Protein AF-A0A8B9JY19-F1 (afdb_monomer)

Sequence (91 aa):
MSTRKAPRAALKSHMRKKPDIRVGKNADLMVQLNLLLVLHRLAEESRVKAFEEKTATIKVHHVQAVAKAHPSMDPTAPDFHKTPYVQNVLV

Structure (mmCIF, N/CA/C/O backbone):
data_AF-A0A8B9JY19-F1
#
_entry.id   AF-A0A8B9JY19-F1
#
loop_
_atom_site.group_PDB
_atom_site.id
_atom_site.type_symbol
_atom_site.label_atom_id
_atom_site.label_alt_id
_atom_site.label_comp_id
_atom_site.label_asym_id
_atom_site.label_entity_id
_atom_site.label_seq_id
_atom_site.pdbx_PDB_ins_code
_atom_site.Cartn_x
_atom_site.Cartn_y
_atom_site.Cartn_z
_atom_site.occupancy
_atom_site.B_iso_or_equiv
_atom_site.auth_seq_id
_atom_site.auth_comp_id
_atom_site.auth_asym_id
_atom_site.auth_atom_id
_atom_site.pdbx_PDB_model_num
ATOM 1 N N . MET A 1 1 ? 12.238 -19.145 6.537 1.00 39.25 1 MET A N 1
ATOM 2 C CA . MET A 1 1 ? 11.982 -17.702 6.319 1.00 39.25 1 MET A CA 1
ATOM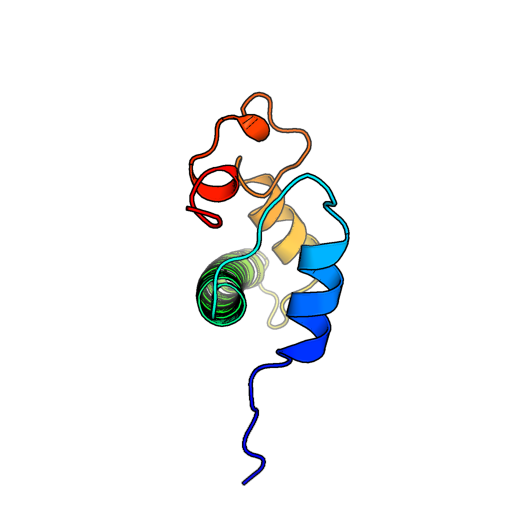 3 C C . MET A 1 1 ? 11.716 -17.478 4.836 1.00 39.25 1 MET A C 1
ATOM 5 O O . MET A 1 1 ? 12.615 -17.686 4.036 1.00 39.25 1 MET A O 1
ATOM 9 N N . SER A 1 2 ? 10.485 -17.134 4.446 1.00 50.19 2 SER A N 1
ATOM 10 C CA . SER A 1 2 ? 10.191 -16.761 3.054 1.00 50.19 2 SER A CA 1
ATOM 11 C C . SER A 1 2 ? 10.887 -15.435 2.757 1.00 50.19 2 SER A C 1
ATOM 13 O O . SER A 1 2 ? 10.522 -14.399 3.317 1.00 50.19 2 SER A O 1
ATOM 15 N N . THR A 1 3 ? 11.922 -15.453 1.917 1.00 50.31 3 THR A N 1
ATOM 16 C CA . THR A 1 3 ? 12.487 -14.221 1.368 1.00 50.31 3 THR A CA 1
ATOM 17 C C . THR A 1 3 ? 11.424 -13.611 0.463 1.00 50.31 3 THR A C 1
ATOM 19 O O . THR A 1 3 ? 11.299 -14.005 -0.699 1.00 50.31 3 THR A O 1
ATOM 22 N N . ARG A 1 4 ? 10.621 -12.681 0.993 1.00 65.69 4 ARG A N 1
ATOM 23 C CA . ARG A 1 4 ? 9.675 -11.883 0.204 1.00 65.69 4 ARG A CA 1
ATOM 24 C C . ARG A 1 4 ? 10.471 -10.947 -0.697 1.00 65.69 4 ARG A C 1
ATOM 26 O O . ARG A 1 4 ? 10.685 -9.780 -0.390 1.00 65.69 4 ARG A O 1
ATOM 33 N N . LYS A 1 5 ? 10.969 -11.494 -1.803 1.00 63.19 5 LYS A N 1
ATOM 34 C CA . LYS A 1 5 ? 11.536 -10.697 -2.880 1.00 63.19 5 LYS A CA 1
ATOM 35 C C . LYS A 1 5 ? 10.415 -9.852 -3.468 1.00 63.19 5 LYS A C 1
ATOM 37 O O . LYS A 1 5 ? 9.274 -10.294 -3.592 1.00 63.19 5 LYS A O 1
ATOM 42 N N . ALA A 1 6 ? 10.783 -8.639 -3.840 1.00 64.69 6 ALA A N 1
ATOM 43 C CA . ALA A 1 6 ? 9.988 -7.763 -4.673 1.00 64.69 6 ALA A CA 1
ATOM 44 C C . ALA A 1 6 ? 9.288 -8.527 -5.809 1.00 64.69 6 ALA A C 1
ATOM 46 O O . ALA A 1 6 ? 9.967 -9.293 -6.504 1.00 64.69 6 ALA A O 1
ATOM 47 N N . PRO A 1 7 ? 7.996 -8.293 -6.086 1.00 76.81 7 PRO A N 1
ATOM 48 C CA . PRO A 1 7 ? 7.332 -8.856 -7.258 1.00 76.81 7 PRO A CA 1
ATOM 49 C C . PRO A 1 7 ? 7.780 -8.121 -8.539 1.00 76.81 7 PRO A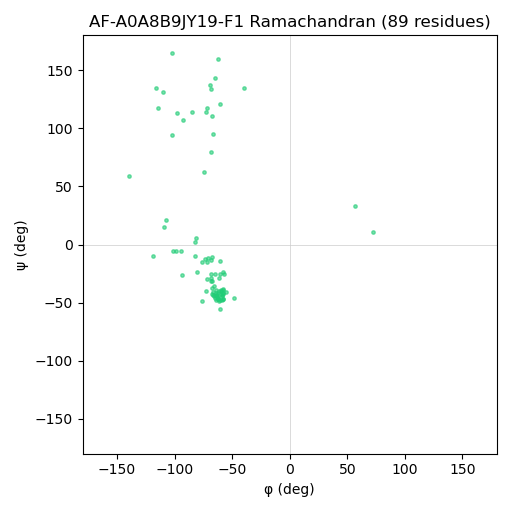 C 1
ATOM 51 O O . PRO A 1 7 ? 6.989 -7.483 -9.233 1.00 76.81 7 PRO A O 1
ATOM 54 N N . ARG A 1 8 ? 9.079 -8.199 -8.867 1.00 80.81 8 ARG A N 1
ATOM 55 C CA . ARG A 1 8 ? 9.733 -7.435 -9.948 1.00 80.81 8 ARG A CA 1
ATOM 56 C C . ARG A 1 8 ? 9.090 -7.687 -11.309 1.00 80.81 8 ARG A C 1
ATOM 58 O O . ARG A 1 8 ? 8.959 -6.763 -12.104 1.00 80.81 8 ARG A O 1
ATOM 65 N N . ALA A 1 9 ? 8.682 -8.928 -11.577 1.00 82.06 9 ALA A N 1
ATOM 66 C CA . ALA A 1 9 ? 8.022 -9.298 -12.828 1.00 82.06 9 ALA A CA 1
ATOM 67 C C . ALA A 1 9 ? 6.662 -8.598 -12.988 1.00 82.06 9 ALA A C 1
ATOM 69 O O . ALA A 1 9 ? 6.379 -8.048 -14.052 1.00 82.06 9 ALA A O 1
ATOM 70 N N . ALA A 1 10 ? 5.864 -8.548 -11.916 1.00 83.38 10 ALA A N 1
ATOM 71 C CA . ALA A 1 10 ? 4.582 -7.852 -11.920 1.00 83.38 10 ALA A CA 1
ATOM 72 C C . ALA A 1 10 ? 4.780 -6.348 -12.144 1.00 83.38 10 ALA A C 1
ATOM 74 O O . ALA A 1 10 ? 4.162 -5.778 -13.040 1.00 83.38 10 ALA A O 1
ATOM 75 N N . LEU A 1 11 ? 5.711 -5.719 -11.414 1.00 82.19 11 LEU A N 1
ATOM 76 C CA . LEU A 1 11 ? 6.017 -4.294 -11.584 1.00 82.19 11 LEU A CA 1
ATOM 77 C C . LEU A 1 11 ? 6.459 -3.970 -13.014 1.00 82.19 11 LEU A C 1
ATOM 79 O O . LEU A 1 11 ? 5.912 -3.059 -13.629 1.00 82.19 11 LEU A O 1
ATOM 83 N N . LYS A 1 12 ? 7.368 -4.764 -13.593 1.00 83.12 12 LYS A N 1
ATOM 84 C CA . LYS A 1 12 ? 7.795 -4.590 -14.990 1.00 83.12 12 LYS A CA 1
ATOM 85 C C . LYS A 1 12 ? 6.636 -4.728 -15.977 1.00 83.12 12 LYS A C 1
ATOM 87 O O . LYS A 1 12 ? 6.583 -3.962 -16.934 1.00 83.12 12 LYS A O 1
ATOM 92 N N . SER A 1 13 ? 5.714 -5.665 -15.750 1.00 86.25 13 SER A N 1
ATOM 93 C CA . SER A 1 13 ? 4.507 -5.815 -16.572 1.00 86.25 13 SER A CA 1
ATOM 94 C C . SER A 1 13 ? 3.623 -4.567 -16.504 1.00 86.25 13 SER A C 1
ATOM 96 O O . SER A 1 13 ? 3.225 -4.038 -17.538 1.00 86.25 13 SER A O 1
ATOM 98 N N . HIS A 1 14 ? 3.392 -4.022 -15.304 1.00 83.31 14 HIS A N 1
ATOM 99 C CA . HIS A 1 14 ? 2.626 -2.785 -15.129 1.00 83.31 14 HIS A CA 1
ATOM 100 C C . HIS A 1 14 ? 3.300 -1.568 -15.772 1.00 83.31 14 HIS A C 1
ATOM 102 O O . HIS A 1 14 ? 2.624 -0.782 -16.430 1.00 83.31 14 HIS A O 1
ATOM 108 N N . MET A 1 15 ? 4.620 -1.429 -15.633 1.00 81.12 15 MET A N 1
A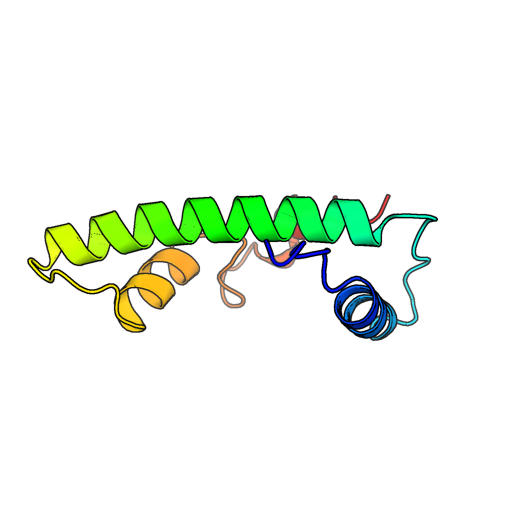TOM 109 C CA . MET A 1 15 ? 5.372 -0.313 -16.215 1.00 81.12 15 MET A CA 1
ATOM 110 C C . MET A 1 15 ? 5.367 -0.343 -17.750 1.00 81.12 15 MET A C 1
ATOM 112 O O . MET A 1 15 ? 5.277 0.705 -18.378 1.00 81.12 15 MET A O 1
ATOM 116 N N . ARG A 1 16 ? 5.396 -1.535 -18.364 1.00 82.25 16 ARG A N 1
ATOM 117 C CA . ARG A 1 16 ? 5.373 -1.713 -19.829 1.00 82.25 16 ARG A CA 1
ATOM 118 C C . ARG A 1 16 ? 4.030 -1.394 -20.488 1.00 82.25 16 ARG A C 1
ATOM 120 O O . ARG A 1 16 ? 3.982 -1.285 -21.706 1.00 82.25 16 ARG A O 1
ATOM 127 N N . LYS A 1 17 ? 2.950 -1.222 -19.717 1.00 83.00 17 LYS A N 1
ATOM 128 C CA . LYS A 1 17 ? 1.639 -0.812 -20.254 1.00 83.00 17 LYS A CA 1
ATOM 129 C C . LYS A 1 17 ? 1.626 0.626 -20.783 1.00 83.00 17 LYS A C 1
ATOM 131 O O . LYS A 1 17 ? 0.673 0.995 -21.457 1.00 83.00 17 LYS A O 1
ATOM 136 N N . LYS A 1 18 ? 2.648 1.430 -20.471 1.00 76.50 18 LYS A N 1
ATOM 137 C CA . LYS A 1 18 ? 2.841 2.773 -21.027 1.00 76.50 18 LYS A CA 1
ATOM 138 C C . LYS A 1 18 ? 3.917 2.707 -22.122 1.00 76.50 18 LYS A C 1
ATOM 140 O O . LYS A 1 18 ? 5.099 2.747 -21.778 1.00 76.50 18 LYS A O 1
ATOM 145 N N . PRO A 1 19 ? 3.534 2.553 -23.405 1.00 68.75 19 PRO A N 1
ATOM 146 C CA . PRO A 1 19 ? 4.484 2.307 -24.494 1.00 68.75 19 PRO A CA 1
ATOM 147 C C . PRO A 1 19 ? 5.439 3.485 -24.733 1.00 68.75 19 PRO A C 1
ATOM 149 O O . PRO A 1 19 ? 6.568 3.271 -25.164 1.00 68.75 19 PRO A O 1
ATOM 152 N N . ASP A 1 20 ? 5.026 4.703 -24.374 1.00 76.12 20 ASP A N 1
ATOM 153 C CA . ASP A 1 20 ? 5.779 5.937 -24.640 1.00 76.12 20 ASP A CA 1
ATOM 154 C C . ASP A 1 20 ? 6.895 6.220 -23.620 1.00 76.12 20 ASP A C 1
ATOM 156 O O . ASP A 1 20 ? 7.569 7.247 -23.687 1.00 76.12 20 ASP A O 1
ATOM 160 N N . ILE A 1 21 ? 7.104 5.326 -22.647 1.00 74.50 21 ILE A N 1
ATOM 161 C CA . ILE A 1 21 ? 8.048 5.531 -21.548 1.00 74.50 21 ILE A CA 1
ATOM 162 C C . ILE A 1 21 ? 9.194 4.522 -21.638 1.00 74.50 21 ILE A C 1
ATOM 164 O O . ILE A 1 21 ? 9.015 3.313 -21.473 1.00 74.50 21 ILE A O 1
ATOM 168 N N . ARG A 1 22 ? 10.421 5.027 -21.811 1.00 76.31 22 ARG A N 1
ATOM 169 C CA . ARG A 1 22 ? 11.637 4.217 -21.663 1.00 76.31 22 ARG A CA 1
ATOM 170 C C . ARG A 1 22 ? 11.883 3.924 -20.185 1.00 76.31 22 ARG A C 1
ATOM 172 O O . ARG A 1 22 ? 12.195 4.814 -19.404 1.00 76.31 22 ARG A O 1
ATOM 179 N N . VAL A 1 23 ? 11.780 2.653 -19.807 1.00 76.56 23 VAL A N 1
ATOM 180 C CA . VAL A 1 23 ? 12.055 2.195 -18.440 1.00 76.56 23 VAL A CA 1
ATOM 181 C C . VAL A 1 23 ? 13.554 1.931 -18.271 1.00 76.56 23 VAL A C 1
ATOM 183 O O . VAL A 1 23 ? 14.096 1.007 -18.881 1.00 76.56 23 VAL A O 1
ATOM 186 N N . GLY A 1 24 ? 14.222 2.726 -17.431 1.00 80.81 24 GLY A N 1
ATOM 187 C CA . GLY A 1 24 ? 15.644 2.572 -17.114 1.00 80.81 24 GLY A CA 1
ATOM 188 C C . GLY A 1 24 ? 15.993 1.235 -16.442 1.00 80.81 24 GLY A C 1
ATOM 189 O O . GLY A 1 24 ? 15.146 0.555 -15.849 1.00 80.81 24 GLY A O 1
ATOM 190 N N . LYS A 1 25 ? 17.274 0.845 -16.506 1.00 78.94 25 LYS A N 1
ATOM 191 C CA . LYS A 1 25 ? 17.779 -0.358 -15.824 1.00 78.94 25 LYS A CA 1
ATOM 192 C C . LYS A 1 25 ? 17.560 -0.196 -14.314 1.00 78.94 25 LYS A C 1
ATOM 194 O O . LYS A 1 25 ? 18.093 0.728 -13.720 1.00 78.94 25 LYS A O 1
ATOM 199 N N . ASN A 1 26 ? 16.804 -1.115 -13.708 1.00 83.06 26 ASN A N 1
ATOM 200 C CA . ASN A 1 26 ? 16.410 -1.114 -12.288 1.00 83.06 26 ASN A CA 1
ATOM 201 C C . ASN A 1 26 ? 15.359 -0.075 -11.853 1.00 83.06 26 ASN A C 1
ATOM 203 O O . ASN A 1 26 ? 15.102 0.035 -10.655 1.00 83.06 26 ASN A O 1
ATOM 207 N N . ALA A 1 27 ? 14.685 0.622 -12.771 1.00 82.94 27 ALA A N 1
ATOM 208 C CA . ALA A 1 27 ? 13.572 1.510 -12.411 1.00 82.94 27 ALA A CA 1
ATOM 209 C C . ALA A 1 27 ? 12.444 0.779 -11.644 1.00 82.94 27 ALA A C 1
ATOM 211 O O . ALA A 1 27 ? 11.748 1.375 -10.827 1.00 82.94 27 ALA A O 1
ATOM 212 N N . ASP A 1 28 ? 12.313 -0.541 -11.826 1.00 82.62 28 ASP A N 1
ATOM 213 C CA . ASP A 1 28 ? 11.396 -1.382 -11.052 1.00 82.62 28 ASP A CA 1
ATOM 214 C C . ASP A 1 28 ? 11.695 -1.390 -9.542 1.00 82.62 28 ASP A C 1
ATOM 216 O O . ASP A 1 28 ? 10.770 -1.539 -8.747 1.00 82.62 28 ASP A O 1
ATOM 220 N N . LEU A 1 29 ? 12.955 -1.187 -9.134 1.00 85.62 29 LEU A N 1
ATOM 221 C CA . LEU A 1 29 ? 13.336 -1.078 -7.720 1.00 85.62 29 LEU A CA 1
ATOM 222 C C . LEU A 1 29 ? 12.882 0.253 -7.112 1.00 85.62 29 LEU A C 1
ATOM 224 O O . LEU A 1 29 ? 12.389 0.271 -5.987 1.00 85.62 29 LEU A O 1
ATOM 228 N N . MET A 1 30 ? 12.994 1.352 -7.863 1.00 85.75 30 MET A N 1
ATOM 229 C CA . MET A 1 30 ? 12.523 2.669 -7.420 1.00 85.75 30 MET A CA 1
ATOM 230 C C . MET A 1 30 ? 11.001 2.692 -7.275 1.00 85.75 30 MET A C 1
ATOM 232 O O . MET A 1 30 ? 10.481 3.137 -6.254 1.00 85.75 30 MET A O 1
ATOM 236 N N . VAL A 1 31 ? 10.283 2.126 -8.251 1.00 83.81 31 VAL A N 1
ATOM 237 C CA . VAL A 1 31 ? 8.825 1.947 -8.171 1.00 83.81 31 VAL A CA 1
ATOM 238 C C . VAL A 1 31 ? 8.444 1.114 -6.952 1.00 83.81 31 VAL A C 1
ATOM 240 O O . VAL A 1 31 ? 7.488 1.445 -6.254 1.00 83.81 31 VAL A O 1
ATOM 243 N N . GLN A 1 32 ? 9.190 0.046 -6.670 1.00 84.75 32 GLN A N 1
ATOM 244 C CA . GLN A 1 32 ? 8.929 -0.790 -5.508 1.00 84.75 32 GLN A CA 1
ATOM 245 C C . GLN A 1 32 ? 9.139 -0.036 -4.190 1.00 84.75 32 GLN A C 1
ATOM 247 O O . GLN A 1 32 ? 8.297 -0.139 -3.300 1.00 84.75 32 GLN A O 1
ATOM 252 N N . LEU A 1 33 ? 10.243 0.702 -4.052 1.00 86.62 33 LEU A N 1
ATOM 253 C CA . LEU A 1 33 ? 10.505 1.510 -2.863 1.00 86.62 33 LEU A CA 1
ATOM 254 C C . LEU A 1 33 ? 9.386 2.533 -2.655 1.00 86.62 33 LEU A C 1
ATOM 256 O O . LEU A 1 33 ? 8.824 2.612 -1.566 1.00 86.62 33 LEU A O 1
ATOM 260 N N . ASN A 1 34 ? 9.007 3.247 -3.715 1.00 86.06 34 ASN A N 1
ATOM 261 C CA . ASN A 1 34 ? 7.919 4.215 -3.665 1.00 86.06 34 ASN A CA 1
ATOM 262 C C . ASN A 1 34 ? 6.589 3.565 -3.248 1.00 86.06 34 ASN A C 1
ATOM 264 O O . ASN A 1 34 ? 5.897 4.079 -2.375 1.00 86.06 34 ASN A O 1
ATOM 268 N N . LEU A 1 35 ? 6.258 2.393 -3.804 1.00 85.06 35 LEU A N 1
ATOM 269 C CA . LEU A 1 35 ? 5.065 1.638 -3.416 1.00 85.06 35 LEU A CA 1
ATOM 270 C C . LEU A 1 35 ? 5.074 1.285 -1.922 1.00 85.06 35 LEU A C 1
ATOM 272 O O . LEU A 1 35 ? 4.050 1.422 -1.261 1.00 85.06 35 LEU A O 1
ATOM 276 N N . LEU A 1 36 ? 6.214 0.850 -1.378 1.00 86.75 36 LEU A N 1
ATOM 277 C CA . LEU A 1 36 ? 6.333 0.527 0.046 1.00 86.75 36 LEU A CA 1
ATOM 278 C C . LEU A 1 36 ? 6.134 1.761 0.932 1.00 86.75 36 LEU A C 1
ATOM 280 O O . LEU A 1 36 ? 5.402 1.677 1.915 1.00 86.75 36 LEU A O 1
ATOM 284 N N . LEU A 1 37 ? 6.735 2.897 0.571 1.00 87.56 37 LEU A N 1
ATOM 285 C CA . LEU A 1 37 ? 6.584 4.153 1.312 1.00 87.56 37 LEU A CA 1
ATOM 286 C C . LEU A 1 37 ? 5.132 4.650 1.290 1.00 87.56 37 LEU A C 1
ATOM 288 O O . LEU A 1 37 ? 4.591 5.026 2.329 1.00 87.56 37 LEU A O 1
ATOM 292 N N . VAL A 1 38 ? 4.476 4.580 0.128 1.00 87.00 38 VAL A N 1
ATOM 293 C CA . VAL A 1 38 ? 3.057 4.929 -0.024 1.00 87.00 38 VAL A CA 1
ATOM 294 C C . VAL A 1 38 ? 2.169 4.012 0.815 1.00 87.00 38 VAL A C 1
ATOM 296 O O . VAL A 1 38 ? 1.310 4.508 1.540 1.00 87.00 38 VAL A O 1
ATOM 299 N N . LEU A 1 39 ? 2.379 2.693 0.763 1.00 89.38 39 LEU A N 1
ATOM 300 C CA . LEU A 1 39 ? 1.593 1.731 1.541 1.00 89.38 39 LEU A CA 1
ATOM 301 C C . LEU A 1 39 ? 1.790 1.905 3.049 1.00 89.38 39 LEU A C 1
ATOM 303 O O . LEU A 1 39 ? 0.817 1.801 3.791 1.00 89.38 39 LEU A O 1
ATOM 307 N N . HIS A 1 40 ? 3.017 2.183 3.499 1.00 90.44 40 HIS A N 1
ATOM 308 C CA . HIS A 1 40 ? 3.312 2.441 4.907 1.00 90.44 40 HIS A CA 1
ATOM 309 C C . HIS A 1 40 ? 2.531 3.653 5.416 1.00 90.44 40 HIS A C 1
ATOM 311 O O . HIS A 1 40 ? 1.735 3.533 6.345 1.00 90.44 40 HIS A O 1
ATOM 317 N N . ARG A 1 41 ? 2.688 4.795 4.739 1.00 91.50 41 ARG A N 1
ATOM 318 C CA . ARG A 1 41 ? 1.995 6.043 5.073 1.00 91.50 41 ARG A CA 1
ATOM 319 C C . ARG A 1 41 ? 0.475 5.881 5.041 1.00 91.50 41 ARG A C 1
ATOM 321 O O . ARG A 1 41 ? -0.215 6.277 5.975 1.00 91.50 41 ARG A O 1
ATOM 328 N N . LEU A 1 42 ? -0.047 5.251 3.987 1.00 92.50 42 LEU A N 1
ATOM 329 C CA . LEU A 1 42 ? -1.479 5.003 3.835 1.00 92.50 42 LEU A CA 1
ATOM 330 C C . LEU A 1 42 ? -2.017 4.116 4.965 1.00 92.50 42 LEU A C 1
ATOM 332 O O . LEU A 1 42 ? -3.104 4.380 5.475 1.00 92.50 42 LEU A O 1
ATOM 336 N N . ALA A 1 43 ? -1.271 3.090 5.380 1.00 94.81 43 ALA A N 1
ATOM 337 C CA . ALA A 1 43 ? -1.656 2.217 6.484 1.00 94.81 43 ALA A CA 1
ATOM 338 C C . ALA A 1 43 ? -1.642 2.946 7.835 1.00 94.81 43 ALA A C 1
ATOM 340 O O . ALA A 1 43 ? -2.574 2.771 8.620 1.00 94.81 43 ALA A O 1
ATOM 341 N N . GLU A 1 44 ? -0.632 3.777 8.102 1.00 96.12 44 GLU A N 1
ATOM 342 C CA . GLU A 1 44 ? -0.552 4.576 9.329 1.00 96.12 44 GLU A CA 1
ATOM 343 C C . GLU A 1 44 ? -1.727 5.545 9.450 1.00 96.12 44 GLU A C 1
ATOM 345 O O . GLU A 1 44 ? -2.414 5.555 10.470 1.00 96.12 44 GLU A O 1
ATOM 350 N N . GLU A 1 45 ? -2.019 6.298 8.394 1.00 95.44 45 GLU A N 1
ATOM 351 C CA . GLU A 1 45 ? -3.132 7.249 8.376 1.00 95.44 45 GLU A CA 1
ATOM 352 C C . GLU A 1 45 ? -4.494 6.542 8.418 1.00 95.44 45 GLU A C 1
ATOM 354 O O . GLU A 1 45 ? -5.412 6.980 9.111 1.00 95.44 45 GLU A O 1
ATOM 359 N N . SER A 1 46 ? -4.630 5.394 7.744 1.00 97.06 46 SER A N 1
ATOM 360 C CA . SER A 1 46 ? -5.863 4.596 7.800 1.00 97.06 46 SER A CA 1
ATOM 361 C C . SER A 1 46 ? -6.090 3.988 9.183 1.00 97.06 46 SER A C 1
ATOM 363 O O . SER A 1 46 ? -7.235 3.818 9.601 1.00 97.06 46 SER A O 1
ATOM 365 N N . ARG A 1 47 ? -5.011 3.666 9.909 1.00 97.44 47 ARG A N 1
ATOM 366 C CA . ARG A 1 47 ? -5.069 3.228 11.308 1.00 97.44 47 ARG A CA 1
ATOM 367 C C . ARG A 1 47 ? -5.547 4.356 12.218 1.00 97.44 47 ARG A C 1
ATOM 369 O O . ARG A 1 47 ? -6.359 4.088 13.095 1.00 97.44 47 ARG A O 1
ATOM 376 N N . VAL A 1 48 ? -5.085 5.590 12.000 1.00 97.31 48 VAL A N 1
ATOM 377 C CA . VAL A 1 48 ? -5.570 6.767 12.741 1.00 97.31 48 VAL A CA 1
ATOM 378 C C . VAL A 1 48 ? -7.071 6.959 12.514 1.00 97.31 48 VAL A C 1
ATOM 380 O O . VAL A 1 48 ? -7.810 7.018 13.490 1.00 97.31 48 VAL A O 1
ATOM 383 N N . LYS A 1 49 ? -7.553 6.907 11.263 1.00 96.00 49 LYS A N 1
ATOM 384 C CA . LYS A 1 49 ? -9.001 6.981 10.983 1.00 96.00 49 LYS A CA 1
ATOM 385 C C . LYS A 1 49 ? -9.805 5.858 11.637 1.00 96.00 49 LYS A C 1
ATOM 387 O O . LYS A 1 49 ? -10.858 6.102 12.212 1.00 96.00 49 LYS A O 1
ATOM 392 N N . ALA A 1 50 ? -9.299 4.625 11.591 1.00 97.56 50 ALA A N 1
ATOM 393 C CA . ALA A 1 50 ? -9.943 3.501 12.268 1.00 97.56 50 ALA A CA 1
ATOM 394 C C . ALA A 1 50 ? -10.048 3.734 13.788 1.00 97.56 50 ALA A C 1
ATOM 396 O O . ALA A 1 50 ? -11.067 3.422 14.403 1.00 97.56 50 ALA A O 1
ATOM 397 N N . PHE A 1 51 ? -9.003 4.309 14.387 1.00 97.00 51 PHE A N 1
ATOM 398 C CA . PHE A 1 51 ? -8.978 4.649 15.804 1.00 97.00 51 PHE A CA 1
ATOM 399 C C . PHE A 1 51 ? -9.975 5.764 16.155 1.00 97.00 51 PHE A C 1
ATOM 401 O O . PHE A 1 51 ? -10.711 5.624 17.130 1.00 97.00 51 PHE A O 1
ATOM 408 N N . GLU A 1 52 ? -10.059 6.821 15.342 1.00 96.31 52 GLU A N 1
ATOM 409 C CA . GLU A 1 52 ? -11.053 7.900 15.484 1.00 96.31 52 GLU A CA 1
ATOM 410 C C . GLU A 1 52 ? -12.493 7.358 15.439 1.00 96.31 52 GLU A C 1
ATOM 412 O O . GLU A 1 52 ? -13.343 7.759 16.234 1.00 96.31 52 GLU A O 1
ATOM 417 N N . GLU A 1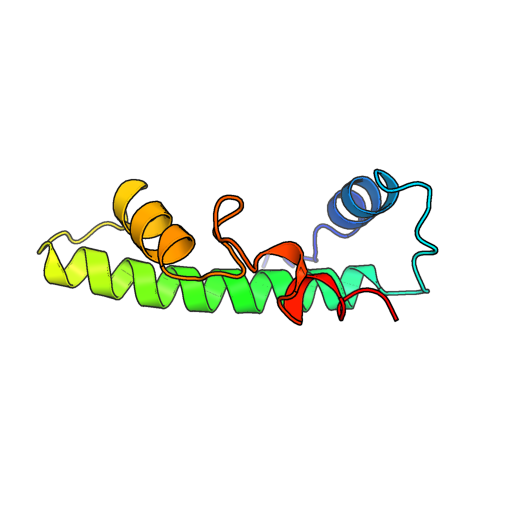 53 ? -12.748 6.372 14.575 1.00 96.88 53 GLU A N 1
ATOM 418 C CA . GLU A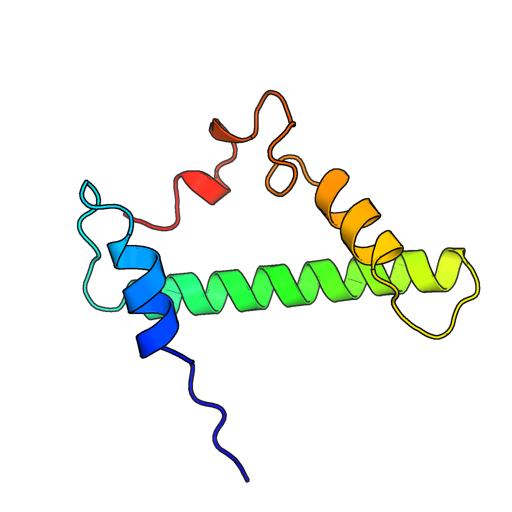 1 53 ? -14.030 5.667 14.460 1.00 96.88 53 GLU A CA 1
ATOM 419 C C . GLU A 1 53 ? -14.230 4.550 15.505 1.00 96.88 53 GLU A C 1
ATOM 421 O O . GLU A 1 53 ? -15.224 3.822 15.464 1.00 96.88 53 GLU A O 1
ATOM 426 N N . LYS A 1 54 ? -13.306 4.399 16.465 1.00 96.62 54 LYS A N 1
ATOM 427 C CA . LYS A 1 54 ? -13.350 3.389 17.540 1.00 96.62 54 LYS A CA 1
ATOM 428 C C . LYS A 1 54 ? -13.449 1.947 17.022 1.00 96.62 54 LYS A C 1
ATOM 430 O O . LYS A 1 54 ? -14.049 1.084 17.662 1.00 96.62 54 LYS A O 1
ATOM 435 N N . THR A 1 55 ? -12.844 1.659 15.871 1.00 96.25 55 THR A N 1
ATOM 436 C CA . THR A 1 55 ? -12.782 0.316 15.279 1.00 96.25 55 THR A CA 1
ATOM 437 C C . THR A 1 55 ? -11.365 -0.242 15.334 1.00 96.25 55 THR A C 1
ATOM 439 O O . THR A 1 55 ? -10.400 0.385 14.909 1.00 96.25 55 THR A O 1
ATOM 442 N N . ALA A 1 56 ? -11.242 -1.484 15.806 1.00 93.44 56 ALA A N 1
ATOM 443 C CA . ALA A 1 56 ? -9.961 -2.186 15.899 1.00 93.44 56 ALA A CA 1
ATOM 444 C C . ALA A 1 56 ? -9.413 -2.656 14.536 1.00 93.44 56 ALA A C 1
ATOM 446 O O . ALA A 1 56 ? -8.266 -3.080 14.439 1.00 93.44 56 ALA A O 1
ATOM 447 N N . THR A 1 57 ? -10.233 -2.625 13.481 1.00 96.88 57 THR A N 1
ATOM 448 C CA . THR A 1 57 ? -9.864 -3.098 12.138 1.00 96.88 57 THR A CA 1
ATOM 449 C C . THR A 1 57 ? -9.885 -1.955 11.134 1.00 96.88 57 THR A C 1
ATOM 451 O O . THR A 1 57 ? -10.852 -1.190 11.074 1.00 96.88 57 THR A O 1
ATOM 454 N N . ILE A 1 58 ? -8.847 -1.877 10.297 1.00 97.19 58 ILE A N 1
ATOM 455 C CA . ILE A 1 58 ? -8.832 -0.994 9.130 1.00 97.19 58 ILE A CA 1
ATOM 456 C C . ILE A 1 58 ? -9.787 -1.566 8.076 1.00 97.19 58 ILE A C 1
ATOM 458 O O . ILE A 1 58 ? -9.585 -2.669 7.573 1.00 97.19 58 ILE A O 1
ATOM 462 N N . LYS A 1 59 ? -10.828 -0.807 7.741 1.00 96.25 59 LYS A N 1
ATOM 463 C CA . LYS A 1 59 ? -11.817 -1.122 6.712 1.00 96.25 59 LYS A CA 1
ATOM 464 C C . LYS A 1 59 ? -11.539 -0.318 5.444 1.00 96.25 59 LYS A C 1
ATOM 466 O O . LY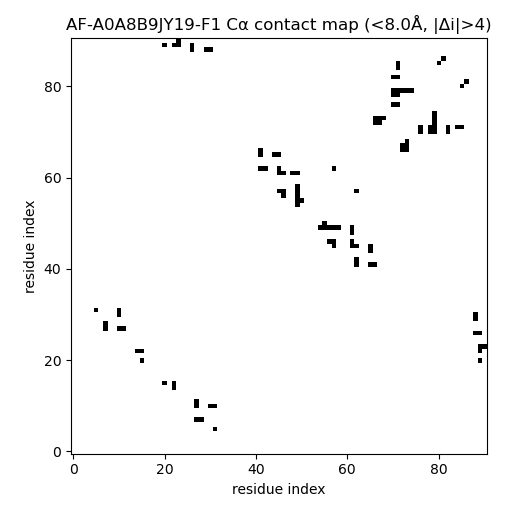S A 1 59 ? -10.801 0.668 5.456 1.00 96.25 59 LYS A O 1
ATOM 471 N N . VAL A 1 60 ? -12.166 -0.739 4.347 1.00 96.19 60 VAL A N 1
ATOM 472 C CA . VAL A 1 60 ? -11.994 -0.134 3.016 1.00 96.19 60 VAL A CA 1
ATOM 473 C C . VAL A 1 60 ? -12.283 1.367 3.028 1.00 96.19 60 VAL A C 1
ATOM 475 O O . VAL A 1 60 ? -11.540 2.132 2.415 1.00 96.19 60 VAL A O 1
ATOM 478 N N . HIS A 1 61 ? -13.318 1.810 3.746 1.00 95.50 61 HIS A N 1
ATOM 479 C CA . HIS A 1 61 ? -13.694 3.222 3.764 1.00 95.50 61 HIS A CA 1
ATOM 480 C C . HIS A 1 61 ? -12.660 4.104 4.477 1.00 95.50 61 HIS A C 1
ATOM 482 O O . HIS A 1 61 ? -12.454 5.226 4.025 1.00 95.50 61 HIS A O 1
ATOM 488 N N . HIS A 1 62 ? -11.931 3.608 5.489 1.00 96.69 62 HIS A N 1
ATOM 489 C CA . HIS A 1 62 ? -10.817 4.366 6.084 1.00 96.69 62 HIS A CA 1
ATOM 490 C C . HIS A 1 62 ? -9.721 4.624 5.044 1.00 96.69 62 HIS A C 1
ATOM 492 O O . HIS A 1 62 ? -9.275 5.757 4.880 1.00 96.69 62 HIS A O 1
ATOM 498 N N . VAL A 1 63 ? -9.340 3.581 4.295 1.00 95.12 63 VAL A N 1
ATOM 499 C CA . VAL A 1 63 ? -8.314 3.665 3.244 1.00 95.12 63 VAL A CA 1
ATOM 500 C C . VAL A 1 63 ? -8.747 4.626 2.142 1.00 95.12 63 VAL A C 1
ATOM 502 O O . VAL A 1 63 ? -7.975 5.492 1.741 1.00 95.12 63 VAL A O 1
ATOM 505 N N . GLN A 1 64 ? -9.996 4.524 1.681 1.00 93.06 64 GLN A N 1
ATOM 506 C CA . GLN A 1 64 ? -10.546 5.435 0.676 1.00 93.06 64 GLN A CA 1
ATOM 507 C C . GLN A 1 64 ? -10.584 6.879 1.175 1.00 93.06 64 GLN A C 1
ATOM 509 O O . GLN A 1 64 ? -10.251 7.794 0.428 1.00 93.06 64 GLN A O 1
ATOM 514 N N . ALA A 1 65 ? -10.975 7.091 2.429 1.00 93.25 65 ALA A N 1
ATOM 515 C CA . ALA A 1 65 ? -11.061 8.420 3.004 1.00 93.25 65 ALA A CA 1
ATOM 516 C C . ALA A 1 65 ? -9.678 9.059 3.193 1.00 93.25 65 ALA A C 1
ATOM 518 O O . ALA A 1 65 ? -9.587 10.282 3.197 1.00 93.25 65 ALA A O 1
ATOM 519 N N . VAL A 1 66 ? -8.614 8.277 3.395 1.00 92.62 66 VAL A N 1
ATOM 520 C CA . VAL A 1 66 ? -7.234 8.788 3.388 1.00 92.62 66 VAL A CA 1
ATOM 521 C C . VAL A 1 66 ? -6.759 9.040 1.959 1.00 92.62 66 VAL A C 1
ATOM 523 O O . VAL A 1 66 ? -6.269 10.123 1.669 1.00 92.62 66 VAL A O 1
ATOM 526 N N . ALA A 1 67 ? -6.941 8.080 1.050 1.00 90.75 67 ALA A N 1
ATOM 527 C CA . ALA A 1 67 ? -6.490 8.205 -0.336 1.00 90.75 67 ALA A CA 1
ATOM 528 C C . ALA A 1 67 ? -7.100 9.431 -1.036 1.00 90.75 67 ALA A C 1
ATOM 530 O O . ALA A 1 67 ? -6.383 10.175 -1.691 1.00 90.75 67 ALA A O 1
ATOM 531 N N . LYS A 1 68 ? -8.396 9.693 -0.827 1.00 87.94 68 LYS A N 1
AT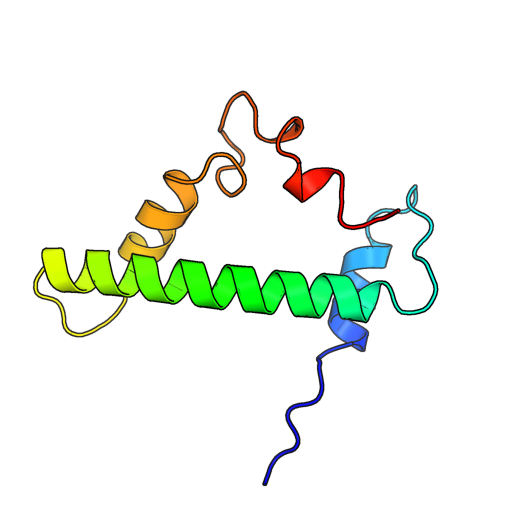OM 532 C CA . LYS A 1 68 ? -9.082 10.880 -1.368 1.00 87.94 68 LYS A CA 1
ATOM 533 C C . LYS A 1 68 ? -8.620 12.197 -0.742 1.00 87.94 68 LYS A C 1
ATOM 535 O O . LYS A 1 68 ? -8.735 13.244 -1.360 1.00 87.94 68 LYS A O 1
ATOM 540 N N . ALA A 1 69 ? -8.104 12.164 0.486 1.00 87.19 69 ALA A N 1
ATOM 541 C CA . ALA A 1 69 ? -7.570 13.359 1.134 1.00 87.19 69 ALA A CA 1
ATOM 542 C C . ALA A 1 69 ? -6.189 13.757 0.584 1.00 87.19 69 ALA A C 1
ATOM 544 O O . ALA A 1 69 ? -5.748 14.879 0.819 1.00 87.19 69 ALA A O 1
ATOM 545 N N . HIS A 1 70 ? -5.512 12.861 -0.150 1.00 81.50 70 HIS A N 1
ATOM 546 C CA . HIS A 1 70 ? -4.230 13.138 -0.797 1.00 81.50 70 HIS A CA 1
ATOM 547 C C . HIS A 1 70 ? -4.436 13.487 -2.268 1.00 81.50 70 HIS A C 1
ATOM 549 O O . HIS A 1 70 ? -4.760 12.598 -3.055 1.00 81.50 70 HIS A O 1
ATOM 555 N N . PRO A 1 71 ? -4.157 14.733 -2.693 1.00 73.38 71 PRO A N 1
ATOM 556 C CA . PRO A 1 71 ? -4.322 15.146 -4.089 1.00 73.38 71 PRO A CA 1
ATOM 557 C C . PRO A 1 71 ? -3.517 14.309 -5.092 1.00 73.38 71 PRO A C 1
ATOM 559 O O . PRO A 1 71 ? -3.871 14.240 -6.261 1.00 73.38 71 PRO A O 1
ATOM 562 N N . SER A 1 72 ? -2.430 13.663 -4.652 1.00 71.62 72 SER A N 1
ATOM 563 C CA . SER A 1 72 ? -1.619 12.755 -5.476 1.00 71.62 72 SER A CA 1
ATOM 564 C C . SER A 1 72 ? -2.177 11.330 -5.585 1.00 71.62 72 SER A C 1
ATOM 56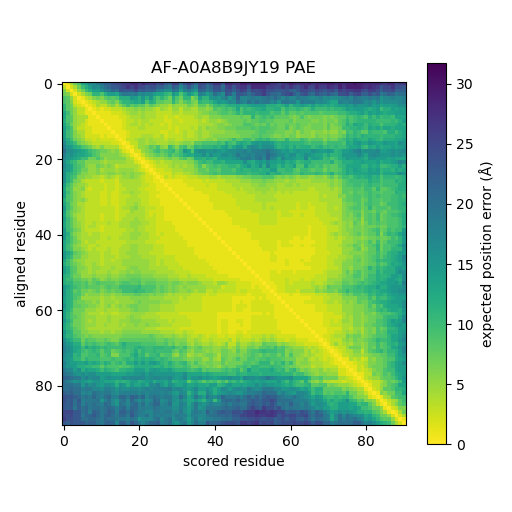6 O O . SER A 1 72 ? -1.664 10.536 -6.370 1.00 71.62 72 SER A O 1
ATOM 568 N N . MET A 1 73 ? -3.196 10.983 -4.796 1.00 75.62 73 MET A N 1
ATOM 569 C CA . MET A 1 73 ? -3.850 9.668 -4.779 1.00 75.62 73 MET A CA 1
ATOM 570 C C . MET A 1 73 ? -5.339 9.744 -5.144 1.00 75.62 73 MET A C 1
ATOM 572 O O . MET A 1 73 ? -5.953 8.703 -5.377 1.00 75.62 73 MET A O 1
ATOM 576 N N . ASP A 1 74 ? -5.904 10.949 -5.234 1.00 76.75 74 ASP A N 1
ATOM 577 C CA . ASP A 1 74 ? -7.245 11.198 -5.746 1.00 76.75 74 ASP A CA 1
ATOM 578 C C . ASP A 1 74 ? -7.204 11.520 -7.253 1.00 76.75 74 ASP A C 1
ATOM 580 O O . ASP A 1 74 ? -6.814 12.626 -7.634 1.00 76.75 74 ASP A O 1
ATOM 584 N N . PRO A 1 75 ? -7.640 10.598 -8.132 1.00 69.81 75 PRO A N 1
ATOM 585 C CA . PRO A 1 75 ? -7.651 10.833 -9.575 1.00 69.81 75 PRO A CA 1
ATOM 586 C C . PRO A 1 75 ? -8.651 11.915 -10.011 1.00 69.81 75 PRO A C 1
ATOM 588 O O . PRO A 1 75 ? -8.633 12.316 -11.172 1.00 69.81 75 PRO A O 1
ATOM 591 N N . THR A 1 76 ? -9.535 12.371 -9.119 1.00 78.50 76 THR A N 1
ATOM 592 C CA . THR A 1 76 ? -10.493 13.453 -9.379 1.00 78.50 76 THR A CA 1
ATOM 593 C C . THR A 1 76 ? -9.992 14.825 -8.925 1.00 78.50 76 THR A C 1
ATOM 595 O O . THR A 1 76 ? -10.635 15.834 -9.215 1.00 78.50 76 THR A O 1
ATOM 598 N N . ALA A 1 77 ? -8.835 14.896 -8.254 1.00 76.94 77 ALA A N 1
ATOM 599 C CA . ALA A 1 77 ? -8.275 16.158 -7.791 1.00 76.94 77 ALA A CA 1
ATOM 600 C C . ALA A 1 77 ? -7.792 17.036 -8.969 1.00 76.94 77 ALA A C 1
ATOM 602 O O . ALA A 1 77 ? -7.111 16.537 -9.870 1.00 76.94 77 ALA A O 1
ATOM 603 N N . PRO A 1 78 ? -8.064 18.359 -8.952 1.00 74.69 78 PRO A N 1
ATOM 604 C CA . PRO A 1 78 ? -7.784 19.263 -10.076 1.00 74.69 78 PRO A CA 1
ATOM 605 C C . PRO A 1 78 ? -6.298 19.348 -10.462 1.00 74.69 78 PRO A C 1
ATOM 607 O O . PRO A 1 78 ? -5.976 19.613 -11.619 1.00 74.69 78 PRO A O 1
ATOM 610 N N . ASP A 1 79 ? -5.390 19.071 -9.524 1.00 70.50 79 ASP A N 1
ATOM 611 C CA . ASP A 1 79 ? -3.942 19.102 -9.748 1.00 70.50 79 ASP A CA 1
ATOM 612 C C . ASP A 1 79 ? -3.287 17.711 -9.748 1.00 70.50 79 ASP A C 1
ATOM 614 O O . ASP A 1 79 ? -2.060 17.622 -9.695 1.00 70.50 79 ASP A O 1
ATOM 618 N N . PHE A 1 80 ? -4.057 16.618 -9.860 1.00 66.25 80 PHE A N 1
ATOM 619 C CA . PHE A 1 80 ? -3.533 15.242 -9.845 1.00 66.25 80 PHE A CA 1
ATOM 620 C C . PHE A 1 80 ? -2.341 15.061 -10.804 1.00 66.25 80 PHE A C 1
ATOM 622 O O . PHE A 1 80 ? -1.281 14.569 -10.410 1.00 66.25 80 PHE A O 1
ATOM 629 N N . HIS A 1 81 ? -2.468 15.573 -12.034 1.00 63.22 81 HIS A N 1
ATOM 630 C CA . HIS A 1 81 ? -1.430 15.524 -13.072 1.00 63.22 81 HIS A CA 1
ATOM 631 C C . HIS A 1 81 ? -0.218 16.439 -12.828 1.00 63.22 81 HIS A C 1
ATOM 633 O O . HIS A 1 81 ? 0.806 16.262 -13.480 1.00 63.22 81 HIS A O 1
ATOM 639 N N . LYS A 1 82 ? -0.313 17.406 -11.910 1.00 59.09 82 LYS A N 1
ATOM 640 C CA . LYS A 1 82 ? 0.768 18.343 -11.560 1.00 59.09 82 LYS A CA 1
ATOM 641 C C . LYS A 1 82 ? 1.518 17.934 -10.293 1.00 59.09 82 LYS A C 1
ATOM 643 O O . LYS A 1 82 ? 2.496 18.581 -9.923 1.00 59.09 82 LYS A O 1
ATOM 648 N N . THR A 1 83 ? 1.069 16.885 -9.603 1.00 55.25 83 THR A N 1
ATOM 649 C CA . THR A 1 83 ? 1.734 16.437 -8.379 1.00 55.25 83 THR A CA 1
ATOM 650 C C . THR A 1 83 ? 3.113 15.845 -8.714 1.00 55.25 83 THR A C 1
ATOM 652 O O . THR A 1 83 ? 3.238 15.021 -9.621 1.00 55.25 83 THR A O 1
ATOM 655 N N . PRO A 1 84 ? 4.183 16.200 -7.980 1.00 50.81 84 PRO A N 1
ATOM 656 C CA . PRO A 1 84 ? 5.544 15.737 -8.280 1.00 50.81 84 PRO A CA 1
ATOM 657 C C . PRO A 1 84 ? 5.704 14.204 -8.213 1.00 50.81 84 PRO A C 1
ATOM 659 O O . PRO A 1 84 ? 6.673 13.661 -8.737 1.00 50.81 84 PRO A O 1
ATOM 662 N N . TYR A 1 85 ? 4.741 13.487 -7.624 1.00 49.94 85 TYR A N 1
ATOM 663 C CA . TYR A 1 85 ? 4.718 12.023 -7.557 1.00 49.94 85 TYR A CA 1
ATOM 664 C C . TYR A 1 85 ? 4.417 11.329 -8.894 1.00 49.94 85 TYR A C 1
ATOM 666 O O . TYR A 1 85 ? 4.918 10.226 -9.111 1.00 49.94 85 TYR A O 1
ATOM 674 N N . VAL A 1 86 ? 3.645 11.940 -9.802 1.00 48.25 86 VAL A N 1
ATOM 675 C CA . VAL A 1 86 ? 3.415 11.370 -11.148 1.00 48.25 86 VAL A CA 1
ATOM 676 C C . VAL A 1 86 ? 4.569 11.653 -12.107 1.00 48.25 86 VAL A C 1
ATOM 678 O O . VAL A 1 86 ? 4.774 10.877 -13.040 1.00 48.25 86 VAL A O 1
ATOM 681 N N . GLN A 1 87 ? 5.354 12.704 -11.851 1.00 43.16 87 GLN A N 1
ATOM 682 C CA . GLN A 1 87 ? 6.422 13.144 -12.749 1.00 43.16 87 GLN A CA 1
ATOM 683 C C . GLN A 1 87 ? 7.808 12.557 -12.4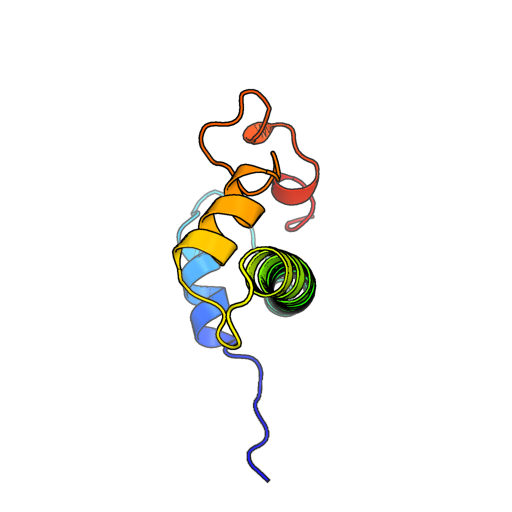06 1.00 43.16 87 GLN A C 1
ATOM 685 O O . GLN A 1 87 ? 8.622 12.376 -13.305 1.00 43.16 87 GLN A O 1
ATOM 690 N N . ASN A 1 88 ? 8.079 12.191 -11.145 1.00 42.28 88 ASN A N 1
ATOM 691 C CA . ASN A 1 88 ? 9.452 11.914 -10.677 1.00 42.28 88 ASN A CA 1
ATOM 692 C C . ASN A 1 88 ? 9.807 10.436 -10.422 1.00 42.28 88 ASN A C 1
ATOM 694 O O . ASN A 1 88 ? 10.758 10.153 -9.698 1.00 42.28 88 ASN A O 1
ATOM 698 N N . VAL A 1 89 ? 9.087 9.470 -10.999 1.00 46.56 89 VAL A N 1
ATOM 699 C CA . VAL A 1 89 ? 9.449 8.036 -10.859 1.00 46.56 89 VAL A CA 1
ATOM 700 C C . VAL A 1 89 ? 10.175 7.487 -12.101 1.00 46.56 89 VAL A C 1
ATOM 702 O O . VAL A 1 89 ? 10.652 6.354 -12.099 1.00 46.56 89 VAL A O 1
ATOM 705 N N . LEU A 1 90 ? 10.291 8.285 -13.164 1.00 39.41 90 LEU A N 1
ATOM 706 C CA . LEU A 1 90 ? 10.826 7.876 -14.467 1.00 39.41 90 LEU A CA 1
ATOM 707 C C . LEU A 1 90 ? 11.717 8.972 -15.072 1.00 39.41 90 LEU A C 1
ATOM 709 O O . LEU A 1 90 ? 11.443 9.468 -16.164 1.00 39.41 90 LEU A O 1
ATOM 713 N N . VAL A 1 91 ? 12.778 9.338 -14.353 1.00 37.81 91 VAL A N 1
ATOM 714 C CA . VAL A 1 91 ? 13.957 9.991 -14.943 1.00 37.81 91 VAL A CA 1
ATOM 715 C C . VAL A 1 91 ? 15.137 9.045 -14.794 1.00 37.81 91 VAL A C 1
ATOM 717 O O . VAL A 1 91 ? 15.319 8.527 -13.669 1.00 37.81 91 VAL A O 1
#

Mean predicted aligned error: 8.31 Å

Organism: Astyanax mexicanus (NCBI:txid7994)

InterPro domains:
  IPR009072 Histone-fold [G3DSA:1.10.20.10] (2-70)
  IPR009072 Histone-fold [SSF47113] (7-67)
  IPR028847 Centromere protein W [PF15510] (3-68)
  IPR052484 Centromere Protein W/WIP1 [PTHR34832] (3-69)

Nearest PDB structures (foldseek):
  1h3o-assembly2_D  TM=9.009E-01  e=3.163E-01  Homo sapiens
  7nkx-assembly1_g  TM=7.182E-01  e=1.436E-01  Xenopus laevis
  6f3t-assembly4_L  TM=6.917E-01  e=9.977E-02  Homo sapiens
  4wnn-assembly4_D  TM=6.590E-01  e=1.197E-01  Saccharomyces cerevisiae S288C
  6esi-assembly1_D  TM=5.840E-01  e=2.977E-01  Xenopus laevis

Solvent-accessible surface area (backbone atoms only — not comparable to full-atom values): 5579 Å² total; per-residue (Å²): 131,86,80,83,66,77,64,54,68,59,48,48,54,61,58,60,72,45,83,93,56,88,80,58,93,66,40,57,56,57,52,47,53,51,51,51,54,51,51,51,53,48,50,54,53,14,45,50,48,17,52,76,70,73,39,99,59,77,50,72,67,34,45,50,60,46,37,59,71,33,52,78,62,18,91,82,37,95,54,30,91,71,31,67,78,78,66,67,75,77,124

pLDDT: mean 79.51, std 16.12, range [37.81, 97.56]

Foldseek 3Di:
DPPPDDPLVVLVVVVVVPVVADADDCLSVLVRVVVVVVVVVLVVQLCVVCVVVVHPDRDPVSSVVSLCVDLCSNPPRPCVVVPVVVVPSGD

Secondary structure (DSSP, 8-state):
-------HHHHHHHHHT-TT----TTHHHHHHHHHHHHHHHHHHHHHHHHHHTT-SS--HHHHHHHHTTSTTT-TTSTTGGGSHHHHSS--

Radius of gyration: 15.74 Å; Cα contacts (8 Å, |Δi|>4): 59; chains: 1; bounding box: 32×37×42 Å